Protein AF-A0AA43D2K3-F1 (afdb_monomer)

Radius of gyration: 28.08 Å; Cα contacts (8 Å, |Δi|>4): 32; chains: 1; bounding box: 37×28×92 Å

Sequence (91 aa):
MKRKRYTLAVMAAAVHAATAHAQVSSNNAAPVTLQEVVVTGNPLGSELFDLAAPVSVLGGQDLFLQRKSTLGETLESLPGVSTTGFGPNVG

Secondary structure (DSSP, 8-state):
---SSSHHHHHHHHHHTT----------PPP--PPP----S-TT---TTT--S------HHHHHHH--SSHHHHHTTSTT------BTTB-

Solvent-accessible surface area (backbone atoms only — not comparable to full-atom values): 6487 Å² total; per-residue (Å²): 143,90,87,76,75,64,66,63,60,56,56,58,57,61,64,68,72,71,75,74,80,81,80,80,83,79,76,82,68,76,86,80,83,76,79,90,79,88,85,72,96,62,92,82,71,68,53,80,86,70,46,96,60,98,80,86,88,80,50,74,70,60,35,64,74,46,59,56,94,28,63,31,66,37,44,48,84,42,90,95,49,84,68,76,66,86,53,90,83,41,54

pLDDT: mean 74.66, std 13.62, range [45.25, 94.56]

Mean predicted aligned error: 17.59 Å

Structure (mmCIF, N/CA/C/O backbone):
data_AF-A0AA43D2K3-F1
#
_entry.id   AF-A0AA43D2K3-F1
#
loop_
_atom_site.group_PDB
_atom_site.id
_atom_site.type_symbol
_atom_site.label_atom_id
_atom_site.label_alt_id
_atom_site.label_comp_id
_atom_site.label_asym_id
_atom_site.label_entity_id
_atom_site.label_seq_id
_atom_site.pdbx_PDB_ins_code
_atom_site.Cartn_x
_atom_site.Cartn_y
_atom_site.Cartn_z
_atom_site.occupancy
_atom_site.B_iso_or_equiv
_atom_site.auth_seq_id
_atom_site.auth_comp_id
_atom_site.auth_asym_id
_atom_site.auth_atom_id
_atom_site.pdbx_PDB_model_num
ATOM 1 N N . MET A 1 1 ? -22.169 1.508 69.395 1.00 45.25 1 MET A N 1
ATOM 2 C CA . MET A 1 1 ? -22.968 1.940 68.218 1.00 45.25 1 MET A CA 1
ATOM 3 C C . MET A 1 1 ? -22.080 2.684 67.207 1.00 45.25 1 MET A C 1
ATOM 5 O O . MET A 1 1 ? -21.832 3.864 67.397 1.00 45.25 1 MET A O 1
ATOM 9 N N . LYS A 1 2 ? -21.547 2.022 66.162 1.00 51.94 2 LYS A N 1
ATOM 10 C CA . LYS A 1 2 ? -20.675 2.642 65.126 1.00 51.94 2 LYS A CA 1
ATOM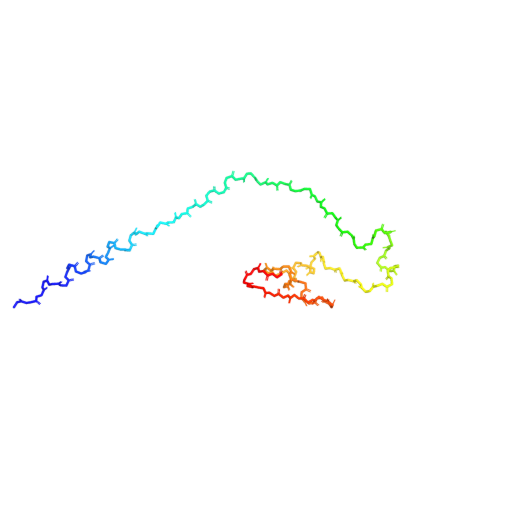 11 C C . LYS A 1 2 ? -20.962 2.066 63.718 1.00 51.94 2 LYS A C 1
ATOM 13 O O . LYS A 1 2 ? -20.075 1.504 63.096 1.00 51.94 2 LYS A O 1
ATOM 18 N N . ARG A 1 3 ? -22.206 2.147 63.219 1.00 52.38 3 ARG A N 1
ATOM 19 C CA . ARG A 1 3 ? -22.595 1.556 61.909 1.00 52.38 3 ARG A CA 1
ATOM 20 C C . ARG A 1 3 ? -23.146 2.551 60.875 1.00 52.38 3 ARG A C 1
ATOM 22 O O . ARG A 1 3 ? -23.794 2.137 59.928 1.00 52.38 3 ARG A O 1
ATOM 29 N N . LYS A 1 4 ? -22.930 3.862 61.045 1.00 54.06 4 LYS A N 1
ATOM 30 C CA . LYS A 1 4 ? -23.638 4.893 60.250 1.00 54.06 4 LYS A CA 1
ATOM 31 C C . LYS A 1 4 ? -22.740 5.810 59.403 1.00 54.06 4 LYS A C 1
ATOM 33 O O . LYS A 1 4 ? -23.222 6.792 58.863 1.00 54.06 4 LYS A O 1
ATOM 38 N N . ARG A 1 5 ? -21.434 5.524 59.294 1.00 56.16 5 ARG A N 1
ATOM 39 C CA . ARG A 1 5 ? -20.470 6.395 58.581 1.00 56.16 5 ARG A CA 1
ATOM 40 C C . ARG A 1 5 ? -20.206 5.998 57.122 1.00 56.16 5 ARG A C 1
ATOM 42 O O . ARG A 1 5 ? -19.720 6.823 56.364 1.00 56.16 5 ARG A O 1
ATOM 49 N N . TYR A 1 6 ? -20.557 4.777 56.720 1.00 56.06 6 TYR A N 1
ATOM 50 C CA . TYR A 1 6 ? -20.256 4.257 55.378 1.00 56.06 6 TYR A CA 1
ATOM 51 C C . TYR A 1 6 ? -21.344 4.561 54.338 1.00 56.06 6 TYR A C 1
ATOM 53 O O . TYR A 1 6 ? -21.071 4.541 53.145 1.00 56.06 6 TYR A O 1
ATOM 61 N N . THR A 1 7 ? -22.560 4.908 54.771 1.00 59.19 7 THR A N 1
ATOM 62 C CA . THR A 1 7 ? -23.681 5.208 53.864 1.00 59.19 7 THR A CA 1
ATOM 63 C C . THR A 1 7 ? -23.488 6.513 53.091 1.00 59.19 7 THR A C 1
ATOM 65 O O . THR A 1 7 ? -23.964 6.625 51.967 1.00 59.19 7 THR A O 1
ATOM 68 N N .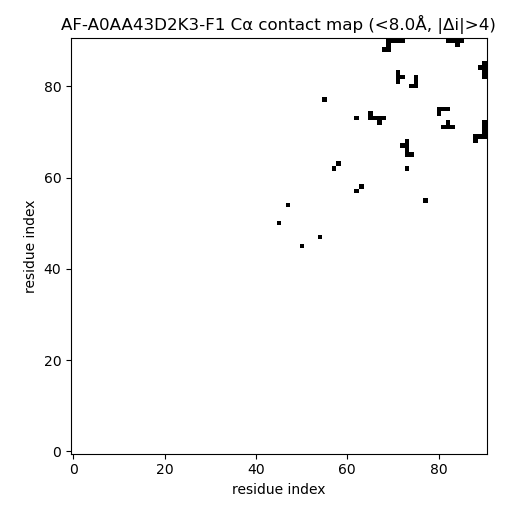 LEU A 1 8 ? -22.758 7.485 53.652 1.00 56.16 8 LEU A N 1
ATOM 69 C CA . LEU A 1 8 ? -22.489 8.759 52.976 1.00 56.16 8 LEU A CA 1
ATOM 70 C C . LEU A 1 8 ? -21.438 8.611 51.860 1.00 56.16 8 LEU A C 1
ATOM 72 O O . LEU A 1 8 ? -21.548 9.255 50.822 1.00 56.16 8 LEU A O 1
ATOM 76 N N . ALA A 1 9 ? -20.462 7.715 52.043 1.00 57.84 9 ALA A N 1
ATOM 77 C CA . ALA A 1 9 ? -19.420 7.447 51.050 1.00 57.84 9 ALA A CA 1
ATOM 78 C C . ALA A 1 9 ? -19.970 6.740 49.797 1.00 57.84 9 ALA A C 1
ATOM 80 O O . ALA A 1 9 ? -19.537 7.032 48.686 1.00 57.84 9 ALA A O 1
ATOM 81 N N . VAL A 1 10 ? -20.970 5.865 49.960 1.00 59.16 10 VAL A N 1
ATOM 82 C CA . VAL A 1 10 ? -21.616 5.163 48.835 1.00 59.16 10 VAL A CA 1
ATOM 83 C C . VAL A 1 10 ? -22.437 6.125 47.965 1.00 59.16 10 VAL A C 1
ATOM 85 O O . VAL A 1 10 ? -22.435 5.997 46.744 1.00 59.16 10 VAL A O 1
ATOM 88 N N . MET A 1 11 ? -23.071 7.140 48.563 1.00 57.47 11 MET A N 1
ATOM 89 C CA . MET A 1 11 ? -23.824 8.151 47.808 1.00 57.47 11 MET A CA 1
ATOM 90 C C . MET A 1 11 ? -22.919 9.079 46.983 1.00 57.47 11 MET A C 1
ATOM 92 O O . MET A 1 11 ? -23.291 9.468 45.880 1.00 57.47 11 MET A O 1
ATOM 96 N N . ALA A 1 12 ? -21.713 9.392 47.466 1.00 57.41 12 ALA A N 1
ATOM 97 C CA . ALA A 1 12 ? -20.762 10.229 46.729 1.00 57.41 12 ALA A CA 1
ATOM 98 C C . ALA A 1 12 ? -20.195 9.533 45.474 1.00 57.41 12 ALA A C 1
ATOM 100 O O . ALA A 1 12 ? -19.975 10.187 44.454 1.00 57.41 12 ALA A O 1
ATOM 101 N N . ALA A 1 13 ? -20.011 8.209 45.519 1.00 57.94 13 ALA A N 1
ATOM 102 C CA . ALA A 1 13 ? -19.554 7.423 44.370 1.00 57.94 13 ALA A CA 1
ATOM 103 C C . ALA A 1 13 ? -20.624 7.309 43.265 1.00 57.94 13 ALA A C 1
ATOM 105 O O . ALA A 1 13 ? -20.288 7.312 42.083 1.00 57.94 13 ALA A O 1
ATOM 106 N N . ALA A 1 14 ? -21.910 7.274 43.633 1.00 56.69 14 ALA A N 1
ATOM 107 C CA . ALA A 1 14 ? -23.013 7.187 42.674 1.00 56.69 14 ALA A CA 1
ATOM 108 C C . ALA A 1 14 ? -23.184 8.466 41.831 1.00 56.69 14 ALA A C 1
ATOM 110 O O . ALA A 1 14 ? -23.588 8.390 40.674 1.00 56.69 14 ALA A O 1
ATOM 111 N N . VAL A 1 15 ? -22.832 9.636 42.377 1.00 58.06 15 VAL A N 1
ATOM 112 C CA . VAL A 1 15 ? -22.930 10.921 41.659 1.00 58.06 15 VAL A CA 1
ATOM 113 C C . VAL A 1 15 ? -21.810 11.090 40.622 1.00 58.06 15 VAL A C 1
ATOM 115 O O . VAL A 1 15 ? -22.031 11.712 39.588 1.00 58.06 15 VAL A O 1
ATOM 118 N N . HIS A 1 16 ? -20.633 10.493 40.839 1.00 51.50 16 HIS A N 1
ATOM 119 C CA . HIS A 1 16 ? -19.503 10.588 39.899 1.00 51.50 16 HIS A CA 1
ATOM 120 C C . HIS A 1 16 ? -19.655 9.722 38.636 1.00 51.50 16 HIS A C 1
ATOM 122 O O . HIS A 1 16 ? -19.012 10.002 37.630 1.00 51.50 16 HIS A O 1
ATOM 128 N N . ALA A 1 17 ? -20.496 8.683 38.656 1.00 54.12 17 ALA A N 1
ATOM 129 C CA . ALA A 1 17 ? -20.684 7.793 37.505 1.00 54.12 17 ALA A CA 1
ATOM 130 C C . ALA A 1 17 ? -21.615 8.372 36.418 1.00 54.12 17 ALA A C 1
ATOM 132 O O . ALA A 1 17 ? -21.695 7.821 35.323 1.00 54.12 17 ALA A O 1
ATOM 133 N N . ALA A 1 18 ? -22.329 9.467 36.706 1.00 57.38 18 ALA A N 1
ATOM 134 C CA . ALA A 1 18 ? -23.384 9.991 35.837 1.00 57.38 18 ALA A CA 1
ATOM 135 C C . ALA A 1 18 ? -22.912 11.031 34.802 1.00 57.38 18 ALA A C 1
ATOM 137 O O . ALA A 1 18 ? -23.689 11.415 33.931 1.00 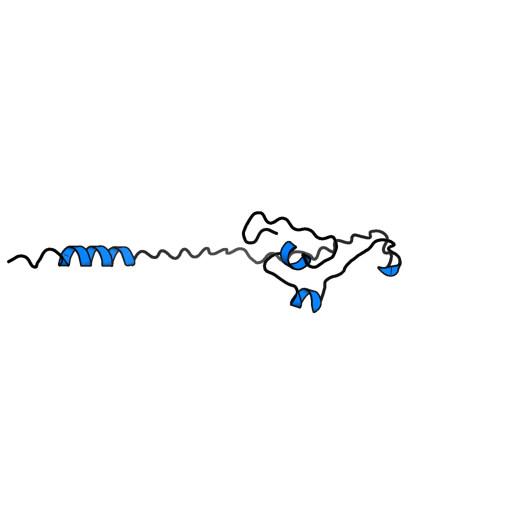57.38 18 ALA A O 1
ATOM 138 N N . THR A 1 19 ? -21.658 11.490 34.847 1.00 61.97 19 THR A N 1
ATOM 139 C CA . THR A 1 19 ? -21.146 12.518 33.923 1.00 61.97 19 THR A CA 1
ATOM 140 C C . THR A 1 19 ? -20.372 11.903 32.757 1.00 61.97 19 THR A C 1
ATOM 142 O O . THR A 1 19 ? -19.197 12.199 32.548 1.00 61.97 19 THR A O 1
ATOM 145 N N . ALA A 1 20 ? -21.020 11.034 31.982 1.00 62.41 20 ALA A N 1
ATOM 146 C CA . ALA A 1 20 ? -20.521 10.633 30.668 1.00 62.41 20 ALA A CA 1
ATOM 147 C C . ALA A 1 20 ? -21.029 11.638 29.621 1.00 62.41 20 ALA A C 1
ATOM 149 O O . ALA A 1 20 ? -22.097 11.466 29.038 1.00 62.41 20 ALA A O 1
ATOM 150 N N . HIS A 1 21 ? -20.281 12.720 29.391 1.00 66.62 21 HIS A N 1
ATOM 151 C CA . HIS A 1 21 ? -20.551 13.618 28.267 1.00 66.62 21 HIS A CA 1
ATOM 152 C C . HIS A 1 21 ? -20.030 12.984 26.971 1.00 66.62 21 HIS A C 1
ATOM 154 O O . HIS A 1 21 ? -18.864 13.142 26.612 1.00 66.62 21 HIS A O 1
ATOM 160 N N . ALA A 1 22 ? -20.899 12.266 26.257 1.00 64.88 22 ALA A N 1
ATOM 161 C CA . ALA A 1 22 ? -20.652 11.895 24.868 1.00 64.88 22 ALA A CA 1
ATOM 162 C C . ALA A 1 22 ? -20.776 13.154 23.996 1.00 64.88 22 ALA A C 1
ATOM 164 O O . ALA A 1 22 ? -21.869 13.668 23.767 1.00 64.88 22 ALA A O 1
ATOM 165 N N . GLN A 1 23 ? -19.643 13.685 23.547 1.00 74.69 23 GLN A N 1
ATOM 166 C CA . GLN A 1 23 ? -19.598 14.786 22.589 1.00 74.69 23 GLN A CA 1
ATOM 167 C C . GLN A 1 23 ? -19.776 14.220 21.176 1.00 74.69 23 GLN A C 1
ATOM 169 O O . GLN A 1 23 ? -18.933 13.476 20.681 1.00 74.69 23 GLN A O 1
ATOM 174 N N . VAL A 1 24 ? -20.906 14.541 20.544 1.00 68.44 24 VAL A N 1
ATOM 175 C CA . VAL A 1 24 ? -21.157 14.226 19.134 1.00 68.44 24 VAL A CA 1
ATOM 176 C C . VAL A 1 24 ? -20.568 15.357 18.300 1.00 68.44 24 VAL A C 1
ATOM 178 O O . VAL A 1 24 ? -21.111 16.460 18.261 1.00 68.44 24 VAL A O 1
ATOM 181 N N . SER A 1 25 ? -19.447 15.089 17.636 1.00 71.50 25 SER A N 1
ATOM 182 C CA . SER A 1 25 ? -18.893 15.991 16.627 1.00 71.50 25 SER A CA 1
ATOM 183 C C . SER A 1 25 ? -19.734 15.889 15.359 1.00 71.50 25 SER A C 1
ATOM 185 O O . SER A 1 25 ? -19.484 15.047 14.498 1.00 71.50 25 SER A O 1
ATOM 187 N N . SER A 1 26 ? -20.755 16.735 15.245 1.00 66.81 26 SER A N 1
ATOM 188 C CA . SER A 1 26 ? -21.520 16.891 14.008 1.00 66.81 26 SER A CA 1
ATOM 189 C C . SER A 1 26 ? -20.657 17.596 12.962 1.00 66.81 26 SER A C 1
ATOM 191 O O . SER A 1 26 ? -20.704 18.817 12.820 1.00 66.81 26 SER A O 1
ATOM 193 N N . ASN A 1 27 ? -19.848 16.833 12.226 1.00 73.81 27 ASN A N 1
ATOM 194 C CA . ASN A 1 27 ? -19.193 17.329 11.022 1.00 73.81 27 ASN A CA 1
ATOM 195 C C . ASN A 1 27 ? -20.248 17.453 9.911 1.00 73.81 27 ASN A C 1
ATOM 197 O O . ASN A 1 27 ? -20.437 16.538 9.117 1.00 73.81 27 ASN A O 1
ATOM 201 N N . ASN A 1 28 ? -20.976 18.572 9.896 1.00 70.12 28 ASN A N 1
ATOM 202 C CA . ASN A 1 28 ? -22.048 18.857 8.935 1.00 70.12 28 ASN A CA 1
ATOM 203 C C . ASN A 1 28 ? -21.513 19.332 7.566 1.00 70.12 28 ASN A C 1
ATOM 205 O O . ASN A 1 28 ? -22.171 20.093 6.857 1.00 70.12 28 ASN A O 1
ATOM 209 N N . ALA A 1 29 ? -20.284 18.946 7.218 1.00 78.44 29 ALA A N 1
ATOM 210 C CA . ALA A 1 29 ? -19.720 19.21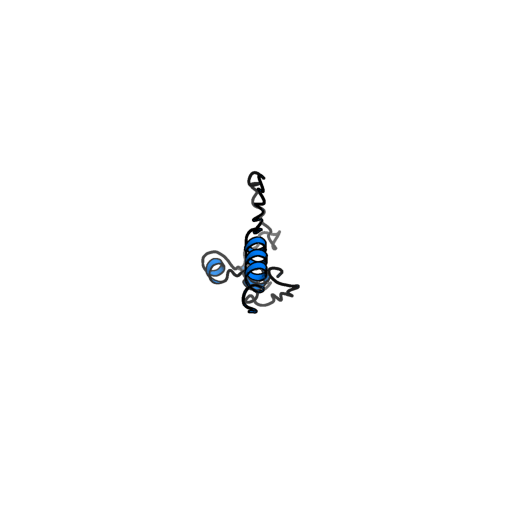8 5.909 1.00 78.44 29 ALA A CA 1
ATOM 211 C C . ALA A 1 29 ? -20.379 18.284 4.888 1.00 78.44 29 ALA A C 1
ATOM 213 O O . ALA A 1 29 ? -20.365 17.063 5.051 1.00 78.44 29 ALA A O 1
ATOM 214 N N . ALA A 1 30 ? -20.952 18.858 3.829 1.00 78.50 30 ALA A N 1
ATOM 215 C CA . ALA A 1 30 ? -21.392 18.070 2.688 1.00 78.50 30 ALA A CA 1
ATOM 216 C C . ALA A 1 30 ? -20.185 17.291 2.121 1.00 78.50 30 ALA A C 1
ATOM 218 O O . ALA A 1 30 ? -19.092 17.862 2.035 1.00 78.50 30 ALA A O 1
ATOM 219 N N . PRO A 1 31 ? -20.345 16.008 1.751 1.00 78.94 31 PRO A N 1
ATOM 220 C CA . PRO A 1 31 ? -19.255 15.227 1.182 1.00 78.94 31 PRO A CA 1
ATOM 221 C C . PRO A 1 31 ? -18.735 15.909 -0.088 1.00 78.94 31 PRO A C 1
ATOM 223 O O . PRO A 1 31 ? -19.474 16.114 -1.050 1.00 78.94 31 PRO A O 1
ATOM 226 N N . VAL A 1 32 ? -17.456 16.286 -0.074 1.00 82.88 32 VAL A N 1
ATOM 227 C CA . VAL A 1 32 ? -16.780 16.888 -1.225 1.00 82.88 32 VAL A CA 1
ATOM 228 C C . VAL A 1 32 ? -16.448 15.778 -2.215 1.00 82.88 32 VAL A C 1
ATOM 230 O O . VAL A 1 32 ? -15.660 14.884 -1.916 1.00 82.88 32 VAL A O 1
ATOM 233 N N . THR A 1 33 ? -17.044 15.833 -3.402 1.00 83.75 33 THR A N 1
ATOM 234 C CA . THR A 1 33 ? -16.693 14.940 -4.508 1.00 83.75 33 THR A CA 1
ATOM 235 C C . THR A 1 33 ? -15.438 15.471 -5.193 1.00 83.75 33 THR A C 1
ATOM 237 O O . THR A 1 33 ? -15.482 16.502 -5.867 1.00 83.75 33 THR A O 1
ATOM 240 N N . LEU A 1 34 ? -14.311 14.790 -4.994 1.00 86.75 34 LEU A N 1
ATOM 241 C CA . LEU A 1 34 ? -13.061 15.087 -5.690 1.00 86.75 34 LEU A CA 1
ATOM 242 C C . LEU A 1 34 ? -13.122 14.552 -7.125 1.00 86.75 34 LEU A C 1
ATOM 244 O O . LEU A 1 34 ? -13.726 13.510 -7.378 1.00 86.75 34 LEU A O 1
ATOM 248 N N . GLN A 1 35 ? -12.491 15.264 -8.057 1.00 86.38 35 GLN A N 1
ATOM 249 C CA . GLN A 1 35 ? -12.261 14.732 -9.399 1.00 86.38 35 GLN A CA 1
ATOM 250 C C . GLN A 1 35 ? -11.192 13.638 -9.335 1.00 86.38 35 GLN A C 1
ATOM 252 O O . GLN A 1 35 ? -10.249 13.735 -8.546 1.00 86.38 35 GLN A O 1
ATOM 257 N N . GLU A 1 36 ? -11.341 12.602 -10.158 1.00 82.44 36 GLU A N 1
ATOM 258 C CA . GLU A 1 36 ? -10.332 11.555 -10.290 1.00 82.44 36 GLU A CA 1
ATOM 259 C C . GLU A 1 36 ? -9.041 12.149 -10.868 1.00 82.44 36 GLU A C 1
ATOM 261 O O . GLU A 1 36 ? -9.057 12.815 -11.903 1.00 82.44 36 GLU A O 1
ATOM 266 N N . VAL A 1 37 ? -7.920 11.918 -10.183 1.00 85.50 37 VAL A N 1
ATOM 267 C CA . VAL A 1 37 ? -6.591 12.336 -10.636 1.00 85.50 37 VAL A CA 1
ATOM 268 C C . VAL A 1 37 ? -5.773 11.085 -10.921 1.00 85.50 37 VAL A C 1
ATOM 270 O O . VAL A 1 37 ? -5.422 10.345 -10.003 1.00 85.50 37 VAL A O 1
ATOM 273 N N . VAL A 1 38 ? -5.445 10.865 -12.194 1.00 80.25 38 VAL A N 1
ATOM 274 C CA . VAL A 1 38 ? -4.563 9.773 -12.621 1.00 80.25 38 VAL A CA 1
ATOM 275 C C . VAL A 1 38 ? -3.120 10.273 -12.609 1.00 80.25 38 VAL A C 1
ATOM 277 O O . VAL A 1 38 ? -2.755 11.164 -13.375 1.00 80.25 38 VAL A O 1
ATOM 280 N N . VAL A 1 39 ? -2.287 9.694 -11.745 1.00 80.88 39 VAL A N 1
ATOM 281 C CA . VAL A 1 39 ? -0.845 9.970 -11.684 1.00 80.88 39 VAL A CA 1
ATOM 282 C C . VAL A 1 39 ? -0.112 8.814 -12.359 1.00 80.88 39 VAL A C 1
ATOM 284 O O . VAL A 1 39 ? -0.125 7.695 -11.853 1.00 80.88 39 VAL A O 1
ATOM 287 N N . THR A 1 40 ? 0.514 9.072 -13.510 1.00 74.38 40 THR A N 1
ATOM 288 C CA . THR A 1 40 ? 1.334 8.082 -14.229 1.00 74.38 40 THR A CA 1
ATOM 289 C C . THR A 1 40 ? 2.822 8.371 -14.057 1.00 74.38 40 THR A C 1
ATOM 291 O O . THR A 1 40 ? 3.257 9.517 -14.155 1.00 74.38 40 THR A O 1
ATOM 294 N N . GLY A 1 41 ? 3.613 7.321 -13.827 1.00 73.69 41 GLY A N 1
ATOM 295 C CA . GLY A 1 41 ? 5.077 7.395 -13.826 1.00 73.69 41 GLY A CA 1
ATOM 296 C C . GLY A 1 41 ? 5.693 7.387 -15.229 1.00 73.69 41 GLY A C 1
ATOM 297 O O . GLY A 1 41 ? 6.885 7.644 -15.371 1.00 73.69 41 GLY A O 1
ATOM 298 N N . ASN A 1 42 ? 4.894 7.105 -16.264 1.00 69.19 42 ASN A N 1
ATOM 299 C CA . ASN A 1 42 ? 5.336 7.082 -17.652 1.00 69.19 42 ASN A CA 1
ATOM 300 C C . ASN A 1 42 ? 4.629 8.175 -18.474 1.00 69.19 42 ASN A C 1
ATOM 302 O O . ASN A 1 42 ? 3.523 7.947 -18.972 1.00 69.19 42 ASN A O 1
ATOM 306 N N . PRO A 1 43 ? 5.250 9.354 -18.651 1.00 68.44 43 PRO A N 1
ATOM 307 C CA . PRO A 1 43 ? 4.654 10.451 -19.409 1.00 68.44 43 PRO A CA 1
ATOM 308 C C . PRO A 1 43 ? 4.691 10.236 -20.932 1.00 68.44 43 PRO A C 1
ATOM 310 O O . PRO A 1 43 ? 4.098 11.027 -21.660 1.00 68.44 43 PRO A O 1
ATOM 313 N N . LEU A 1 44 ? 5.389 9.203 -21.425 1.00 74.50 44 LEU A N 1
ATOM 314 C CA . LEU A 1 44 ? 5.566 8.928 -22.857 1.00 74.50 44 LEU A CA 1
ATOM 315 C C . LEU A 1 44 ? 4.603 7.860 -23.399 1.00 74.50 44 LEU A C 1
ATOM 317 O O . LEU A 1 44 ? 4.583 7.625 -24.603 1.00 74.50 44 LEU A O 1
ATOM 321 N N . GLY A 1 45 ? 3.795 7.236 -22.536 1.00 63.47 45 GLY A N 1
ATOM 322 C CA . GLY A 1 45 ? 2.747 6.298 -22.950 1.00 63.47 45 GLY A CA 1
ATOM 323 C C . GLY A 1 45 ? 3.241 4.937 -23.449 1.00 63.47 45 GLY A C 1
ATOM 324 O O . GLY A 1 45 ? 2.459 4.202 -24.040 1.00 63.47 45 GLY A O 1
ATOM 325 N N . SER A 1 46 ? 4.510 4.583 -23.226 1.00 67.62 46 SER A N 1
ATOM 326 C CA . SER A 1 46 ? 4.996 3.215 -23.444 1.00 67.62 46 SER A CA 1
ATOM 327 C C . SER A 1 46 ? 4.231 2.201 -22.581 1.00 67.62 46 SER A C 1
ATOM 329 O O . SER A 1 46 ? 4.009 2.406 -21.383 1.00 67.62 46 SER A O 1
ATOM 331 N N . GLU A 1 47 ? 3.842 1.088 -23.197 1.00 68.44 47 GLU A N 1
ATOM 332 C CA . GLU 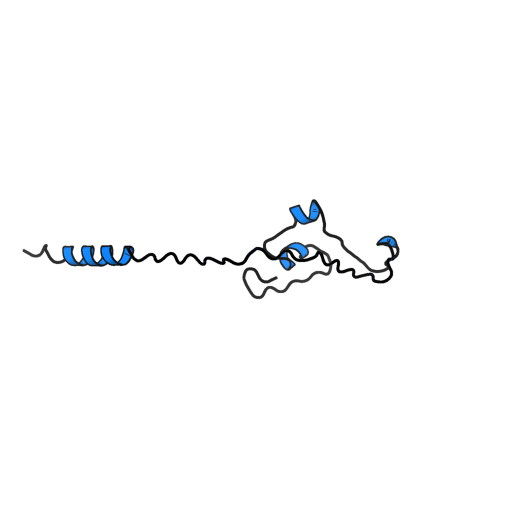A 1 47 ? 3.238 -0.045 -22.499 1.00 68.44 47 GLU A CA 1
ATOM 333 C C . GLU A 1 47 ? 4.196 -0.601 -21.435 1.00 68.44 47 GLU A C 1
ATOM 335 O O . GLU A 1 47 ? 5.411 -0.403 -21.503 1.00 68.44 47 GLU A O 1
ATOM 340 N N . LEU A 1 48 ? 3.661 -1.336 -20.455 1.00 61.00 48 LEU A N 1
ATOM 341 C CA . LEU A 1 48 ? 4.450 -1.900 -19.348 1.00 61.00 48 LEU A CA 1
ATOM 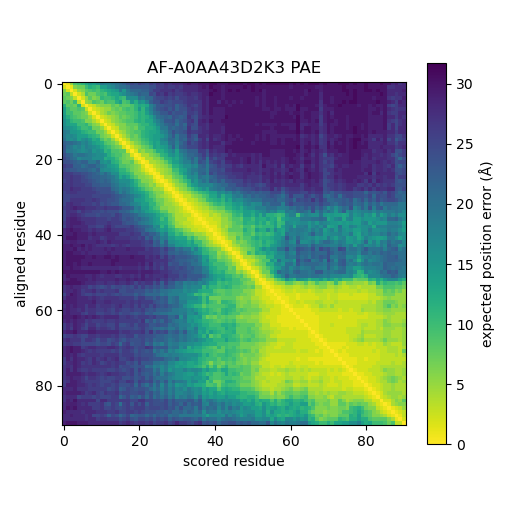342 C C . LEU A 1 48 ? 5.671 -2.710 -19.837 1.00 61.00 48 LEU A C 1
ATOM 344 O O . LEU A 1 48 ? 6.695 -2.753 -19.163 1.00 61.00 48 LEU A O 1
ATOM 348 N N . PHE A 1 49 ? 5.550 -3.328 -21.016 1.00 60.50 49 PHE A N 1
ATOM 349 C CA . PHE A 1 49 ? 6.584 -4.138 -21.665 1.00 60.50 49 PHE A CA 1
ATOM 350 C C . PHE A 1 49 ? 7.663 -3.322 -22.398 1.00 60.50 49 PHE A C 1
ATOM 352 O O . PHE A 1 49 ? 8.748 -3.846 -22.632 1.00 60.50 49 PHE A O 1
ATOM 359 N N . ASP A 1 50 ? 7.389 -2.056 -22.729 1.00 63.38 50 ASP A N 1
ATOM 360 C CA . ASP A 1 50 ? 8.348 -1.119 -23.337 1.00 63.38 50 ASP A CA 1
ATOM 361 C C . ASP A 1 50 ? 9.138 -0.325 -22.279 1.00 63.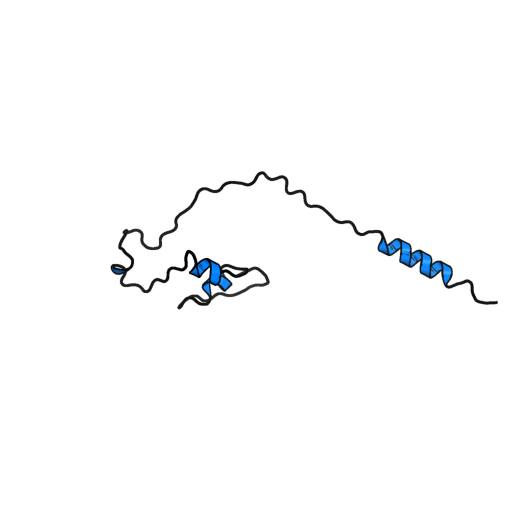38 50 ASP A C 1
ATOM 363 O O . ASP A 1 50 ? 10.115 0.362 -22.595 1.00 63.38 50 ASP A O 1
ATOM 367 N N . LEU A 1 51 ? 8.741 -0.412 -21.004 1.00 62.44 51 LEU A N 1
ATOM 368 C CA . LEU A 1 51 ? 9.512 0.114 -19.884 1.00 62.44 51 LEU A CA 1
ATOM 369 C C . LEU A 1 51 ? 10.627 -0.871 -19.513 1.00 62.44 51 LEU A C 1
ATOM 371 O O . LEU A 1 51 ? 10.388 -1.925 -18.936 1.00 62.44 51 LEU A O 1
ATOM 375 N N . ALA A 1 52 ? 11.883 -0.489 -19.750 1.00 66.06 52 ALA A N 1
ATOM 376 C CA . ALA A 1 52 ? 13.055 -1.247 -19.294 1.00 66.06 52 ALA A CA 1
ATOM 377 C C . ALA A 1 52 ? 13.265 -1.217 -17.758 1.00 66.06 52 ALA A C 1
ATOM 379 O O . ALA A 1 52 ? 14.286 -1.696 -17.264 1.00 66.06 52 ALA A O 1
ATOM 380 N N . ALA A 1 53 ? 12.333 -0.629 -17.000 1.00 68.06 53 ALA A N 1
ATOM 381 C CA . ALA A 1 53 ? 12.405 -0.484 -15.551 1.00 68.06 53 ALA A CA 1
ATOM 382 C C . ALA A 1 53 ? 11.447 -1.467 -14.850 1.00 68.06 53 ALA A C 1
ATOM 384 O O . ALA A 1 53 ? 10.323 -1.654 -15.315 1.00 68.06 53 ALA A O 1
ATOM 385 N N . PRO A 1 54 ? 11.846 -2.069 -13.714 1.00 76.19 54 PRO A N 1
ATOM 386 C CA . PRO A 1 54 ? 10.963 -2.932 -12.938 1.00 76.19 54 PRO A CA 1
ATOM 387 C C . PRO A 1 54 ? 9.795 -2.118 -12.366 1.00 76.19 54 PRO A C 1
ATOM 389 O O . PRO A 1 54 ? 10.002 -1.198 -11.575 1.00 76.19 54 PRO A O 1
ATOM 392 N N . VAL A 1 55 ? 8.568 -2.467 -12.754 1.00 79.88 55 VAL A N 1
ATOM 393 C CA . VAL A 1 55 ? 7.327 -1.851 -12.261 1.00 79.88 55 VAL A CA 1
ATOM 394 C C . VAL A 1 55 ? 6.386 -2.919 -11.706 1.00 79.88 55 VAL A C 1
ATOM 396 O O . VAL A 1 55 ? 6.310 -4.026 -12.234 1.00 79.88 55 VAL A O 1
ATOM 399 N N . SER A 1 56 ? 5.666 -2.586 -10.633 1.00 86.00 56 SER A N 1
ATOM 400 C CA . SER A 1 56 ? 4.670 -3.459 -10.004 1.00 86.00 56 SER A CA 1
ATOM 401 C C . SER A 1 56 ? 3.327 -2.741 -9.942 1.00 86.00 56 SER A C 1
ATOM 403 O O . SER A 1 56 ? 3.262 -1.596 -9.498 1.00 86.00 56 SER A O 1
ATOM 405 N N . VAL A 1 57 ? 2.256 -3.415 -10.365 1.00 87.81 57 VAL A N 1
ATOM 406 C CA . VAL A 1 57 ? 0.887 -2.881 -10.351 1.00 87.81 57 VAL A CA 1
ATOM 407 C C . VAL A 1 57 ? 0.050 -3.712 -9.385 1.00 87.81 57 VAL A C 1
ATOM 409 O O . VAL A 1 57 ? -0.093 -4.915 -9.576 1.00 87.81 57 VAL A O 1
ATOM 412 N N . LEU A 1 58 ? -0.505 -3.069 -8.354 1.00 90.50 58 LEU A N 1
ATOM 413 C CA . LEU A 1 58 ? -1.428 -3.687 -7.400 1.00 90.50 58 LEU A CA 1
ATOM 414 C C . LEU A 1 58 ? -2.823 -3.086 -7.591 1.00 90.50 58 LEU A C 1
ATOM 416 O O . LEU A 1 58 ? -3.031 -1.899 -7.349 1.00 90.50 58 LEU A O 1
ATOM 420 N N . GLY A 1 59 ? -3.782 -3.898 -8.036 1.00 93.25 59 GLY A N 1
ATOM 421 C CA . GLY A 1 59 ? -5.126 -3.434 -8.378 1.00 93.25 59 GLY A CA 1
ATOM 422 C C . GLY A 1 59 ? -6.189 -4.518 -8.228 1.00 93.25 59 GLY A C 1
ATOM 423 O O . GLY A 1 59 ? -5.887 -5.675 -7.944 1.00 93.25 59 GLY A O 1
ATOM 424 N N . GLY A 1 60 ? -7.454 -4.133 -8.409 1.00 93.94 60 GLY A N 1
ATOM 425 C CA . GLY A 1 60 ? -8.590 -5.057 -8.430 1.00 93.94 60 GLY A CA 1
ATOM 426 C C . GLY A 1 60 ? -8.669 -5.974 -7.203 1.00 93.94 60 GLY A C 1
ATOM 427 O O . GLY A 1 60 ? -8.667 -5.515 -6.060 1.00 93.94 60 GLY A O 1
ATOM 428 N N . GLN A 1 61 ? -8.754 -7.278 -7.464 1.00 94.56 61 GLN A N 1
ATOM 429 C CA . GLN A 1 61 ? -8.883 -8.325 -6.446 1.00 94.56 61 GLN A CA 1
ATOM 430 C C . GLN A 1 61 ? -7.634 -8.400 -5.555 1.00 94.56 61 GLN A C 1
ATOM 432 O O . GLN A 1 61 ? -7.754 -8.540 -4.341 1.00 94.56 61 GLN A O 1
ATOM 437 N N . ASP A 1 62 ? -6.444 -8.245 -6.138 1.00 91.44 62 ASP A N 1
ATOM 438 C CA . ASP A 1 62 ? -5.180 -8.346 -5.405 1.00 91.44 62 ASP A CA 1
ATOM 4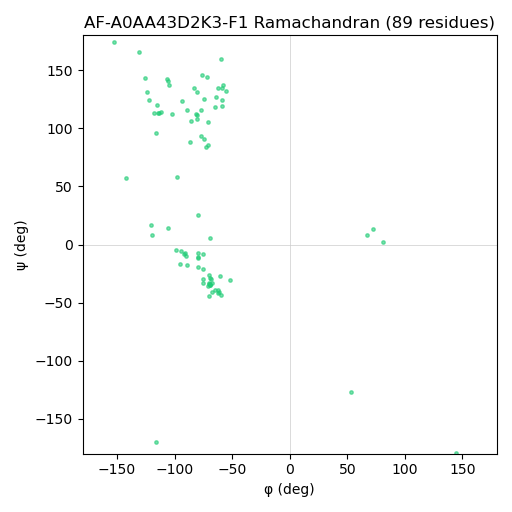39 C C . ASP A 1 62 ? -5.022 -7.187 -4.419 1.00 91.44 62 ASP A C 1
ATOM 441 O O . ASP A 1 62 ? -4.657 -7.398 -3.262 1.00 91.44 62 ASP A O 1
ATOM 445 N N . LEU A 1 63 ? -5.408 -5.973 -4.830 1.00 94.12 63 LEU A N 1
ATOM 446 C CA . LEU A 1 63 ? -5.467 -4.827 -3.922 1.00 94.12 63 LEU A CA 1
ATOM 447 C C . LEU A 1 63 ? -6.476 -5.062 -2.795 1.00 94.12 63 LEU A C 1
ATOM 449 O O . LEU A 1 63 ? -6.200 -4.737 -1.644 1.00 94.12 63 LEU A O 1
ATOM 453 N N . PHE A 1 64 ? -7.644 -5.632 -3.102 1.00 93.81 64 PHE A N 1
ATOM 454 C CA . PHE A 1 64 ? -8.657 -5.914 -2.087 1.00 93.81 64 PHE A CA 1
ATOM 455 C C . PHE A 1 64 ? -8.148 -6.894 -1.023 1.00 93.81 64 PHE A C 1
ATOM 457 O O . PHE A 1 64 ? -8.408 -6.693 0.164 1.00 93.81 64 PHE A O 1
ATOM 464 N N . LEU A 1 65 ? -7.407 -7.919 -1.444 1.00 94.12 65 LEU A N 1
ATOM 465 C CA . LEU A 1 65 ? -6.820 -8.917 -0.553 1.00 94.12 65 LEU A CA 1
ATOM 466 C C . LEU A 1 65 ? -5.669 -8.356 0.290 1.00 94.12 65 LEU A C 1
ATOM 468 O O . LEU A 1 65 ? -5.512 -8.755 1.441 1.00 94.12 65 LEU A O 1
ATOM 472 N N . GLN A 1 66 ? -4.871 -7.442 -0.266 1.00 92.19 66 GLN A N 1
ATOM 473 C CA . GLN A 1 66 ? -3.692 -6.881 0.404 1.00 92.19 66 GLN A CA 1
ATOM 474 C C . GLN A 1 66 ? -3.972 -5.591 1.189 1.00 92.19 66 GLN A C 1
ATOM 476 O O . GLN A 1 66 ? -3.105 -5.135 1.932 1.00 92.19 66 GLN A O 1
ATOM 481 N N . ARG A 1 67 ? -5.170 -5.003 1.065 1.00 92.12 67 ARG A N 1
ATOM 482 C CA . ARG A 1 67 ? -5.548 -3.755 1.744 1.00 92.12 67 ARG A CA 1
ATOM 483 C C . ARG A 1 67 ? -5.436 -3.881 3.265 1.00 92.12 67 ARG A C 1
ATOM 485 O O . ARG A 1 67 ? -6.115 -4.699 3.885 1.00 92.12 67 ARG A O 1
ATOM 492 N N . LYS A 1 68 ? -4.653 -2.983 3.862 1.00 91.25 68 LYS A N 1
ATOM 493 C CA . LYS A 1 68 ? -4.480 -2.829 5.312 1.00 91.25 68 LYS A CA 1
ATOM 494 C C . LYS A 1 68 ? -4.976 -1.462 5.794 1.00 91.25 68 LYS A C 1
ATOM 496 O O . LYS A 1 68 ? -5.676 -0.756 5.069 1.00 91.25 68 LYS A O 1
ATOM 501 N N . SER A 1 69 ? -4.678 -1.128 7.050 1.00 91.31 69 SER A N 1
ATOM 502 C CA . SER A 1 69 ? -5.137 0.107 7.688 1.00 91.31 69 SER A CA 1
ATOM 503 C C . SER A 1 69 ? -4.459 1.344 7.102 1.00 91.31 69 SER A C 1
ATOM 505 O O . SER A 1 69 ? -5.044 2.426 7.140 1.00 91.31 69 SER A O 1
ATOM 507 N N . THR A 1 70 ? -3.249 1.198 6.553 1.00 90.12 70 THR A N 1
ATOM 508 C CA . THR A 1 70 ? -2.520 2.294 5.908 1.00 90.12 70 THR A CA 1
ATOM 509 C C . THR A 1 70 ? -1.976 1.914 4.524 1.00 90.12 70 THR A C 1
ATOM 511 O O . THR A 1 70 ? -1.957 0.740 4.132 1.00 90.12 70 THR A O 1
ATOM 514 N N . LEU A 1 71 ? -1.565 2.919 3.740 1.00 89.50 71 LEU A N 1
ATOM 515 C CA . LEU A 1 71 ? -1.046 2.707 2.385 1.00 89.50 71 LEU A CA 1
ATOM 516 C C . LEU A 1 71 ? 0.328 2.036 2.411 1.00 89.50 71 LEU A C 1
ATOM 518 O O . LEU A 1 71 ? 0.538 1.081 1.672 1.00 89.50 71 LEU A O 1
ATOM 522 N N . GLY A 1 72 ? 1.235 2.474 3.282 1.00 89.38 72 GLY A N 1
ATOM 523 C CA . GLY A 1 72 ? 2.547 1.854 3.441 1.00 89.38 72 GLY A CA 1
ATOM 524 C C . GLY A 1 72 ? 2.443 0.390 3.838 1.00 89.38 72 GLY A C 1
ATOM 525 O O . GLY A 1 72 ? 3.103 -0.442 3.229 1.00 89.38 72 GLY A O 1
ATOM 526 N N . GLU A 1 73 ? 1.547 0.055 4.770 1.00 89.38 73 GLU A N 1
ATOM 527 C CA . GLU A 1 73 ? 1.283 -1.336 5.149 1.00 89.38 73 GLU A CA 1
ATOM 528 C C . GLU A 1 73 ? 0.742 -2.170 3.973 1.00 89.38 73 GLU A C 1
ATOM 530 O O . GLU A 1 73 ? 1.101 -3.340 3.819 1.00 89.38 73 GLU A O 1
ATOM 535 N N . THR A 1 74 ? -0.134 -1.579 3.152 1.00 92.31 74 THR A N 1
ATOM 536 C CA . THR A 1 74 ? -0.728 -2.228 1.969 1.00 92.31 74 THR A CA 1
ATOM 537 C C . THR A 1 74 ? 0.316 -2.487 0.878 1.00 92.31 74 THR A C 1
ATOM 539 O O . THR A 1 74 ? 0.227 -3.482 0.167 1.00 92.31 74 THR A O 1
ATOM 542 N N . LEU A 1 75 ? 1.316 -1.611 0.746 1.00 92.12 75 LEU A N 1
ATOM 543 C CA . LEU A 1 75 ? 2.363 -1.700 -0.276 1.00 92.12 75 LEU A CA 1
ATOM 544 C C . LEU A 1 75 ? 3.638 -2.414 0.213 1.00 92.12 75 LEU A C 1
ATOM 546 O O . LEU A 1 75 ? 4.532 -2.662 -0.588 1.00 92.12 75 LEU A O 1
ATOM 550 N N . GLU A 1 76 ? 3.729 -2.773 1.496 1.00 89.75 76 GLU A N 1
ATOM 551 C CA . GLU A 1 76 ? 4.929 -3.330 2.145 1.00 89.75 76 GLU A CA 1
ATOM 552 C C . GLU A 1 76 ? 5.414 -4.658 1.538 1.00 89.75 76 GLU A C 1
ATOM 554 O O . GLU A 1 76 ? 6.599 -4.976 1.585 1.00 89.75 76 GLU A O 1
ATOM 559 N N . SER A 1 77 ? 4.515 -5.442 0.937 1.00 87.88 77 SER A N 1
ATOM 560 C CA . SER A 1 77 ? 4.879 -6.687 0.250 1.00 87.88 77 SER A CA 1
ATOM 561 C C . SER A 1 77 ? 5.446 -6.475 -1.155 1.00 87.88 77 SER A C 1
ATOM 563 O O . SER A 1 77 ? 5.873 -7.444 -1.785 1.00 87.88 77 SER A O 1
ATOM 565 N N . LEU A 1 78 ? 5.424 -5.244 -1.678 1.00 91.12 78 LEU A N 1
ATOM 566 C CA . LEU A 1 78 ? 5.941 -4.950 -3.008 1.00 91.12 78 LEU A CA 1
ATOM 567 C C . LEU A 1 78 ? 7.472 -4.802 -2.971 1.00 91.12 78 LEU A C 1
ATOM 569 O O . LEU A 1 78 ? 8.006 -4.049 -2.152 1.00 91.12 78 LEU A O 1
ATOM 573 N N . PRO A 1 79 ? 8.208 -5.476 -3.874 1.00 88.75 79 PRO A N 1
ATOM 574 C CA . PRO A 1 79 ? 9.658 -5.345 -3.950 1.00 88.75 79 PRO A CA 1
ATOM 575 C C . PRO A 1 79 ? 10.099 -3.889 -4.130 1.00 88.75 79 PRO A C 1
ATOM 577 O O . PRO A 1 79 ? 9.594 -3.180 -4.998 1.00 88.75 79 PRO A O 1
ATOM 580 N N . GLY A 1 80 ? 11.074 -3.455 -3.329 1.00 88.12 80 GLY A N 1
ATOM 581 C CA . GLY A 1 80 ? 11.614 -2.093 -3.393 1.00 88.12 80 GLY A CA 1
ATOM 582 C C . GLY A 1 80 ? 10.781 -1.032 -2.666 1.00 88.12 80 GLY A C 1
ATOM 583 O O . GLY A 1 80 ? 11.171 0.134 -2.677 1.00 88.12 80 GLY A O 1
ATOM 584 N N . VAL A 1 81 ? 9.680 -1.412 -2.009 1.00 88.19 81 VAL A N 1
ATOM 585 C CA . VAL A 1 81 ? 8.914 -0.525 -1.128 1.00 88.19 81 VAL A CA 1
ATOM 586 C C . VAL A 1 81 ? 9.395 -0.692 0.311 1.00 88.19 81 VAL A C 1
ATOM 588 O O . VAL A 1 81 ? 9.361 -1.785 0.867 1.00 88.19 81 VAL A O 1
ATOM 591 N N . SER A 1 82 ? 9.812 0.414 0.924 1.00 87.25 82 SER A N 1
ATOM 592 C CA . SER A 1 82 ? 10.115 0.494 2.355 1.00 87.25 82 SER A CA 1
ATOM 593 C C . SER A 1 82 ? 9.240 1.575 2.975 1.00 87.25 82 SER A C 1
ATOM 595 O O . SER A 1 82 ? 9.276 2.720 2.526 1.00 87.25 82 SER A O 1
ATOM 597 N N . THR A 1 83 ? 8.472 1.232 4.008 1.00 82.44 83 THR A N 1
ATOM 598 C CA . THR A 1 83 ? 7.689 2.200 4.787 1.00 82.44 83 THR A CA 1
ATOM 599 C C . THR A 1 83 ? 8.327 2.428 6.158 1.00 82.44 83 THR A C 1
ATOM 601 O O . THR A 1 83 ? 8.870 1.509 6.770 1.00 82.44 83 THR A O 1
ATOM 604 N N . THR A 1 84 ? 8.297 3.669 6.642 1.00 81.25 84 THR A N 1
ATOM 605 C CA . THR A 1 84 ? 8.709 4.024 8.005 1.00 81.25 84 THR A CA 1
ATOM 606 C C . THR A 1 84 ? 7.507 4.600 8.733 1.00 81.25 84 THR A C 1
ATOM 608 O O . THR A 1 84 ? 7.028 5.678 8.381 1.00 81.25 84 THR A O 1
ATOM 611 N N . GLY A 1 85 ? 7.019 3.886 9.744 1.00 78.94 85 GLY A N 1
ATOM 612 C CA . GLY A 1 85 ? 5.876 4.321 10.539 1.00 78.94 85 GLY A CA 1
ATOM 613 C C . GLY A 1 85 ? 6.282 5.298 11.643 1.00 78.94 85 GLY A C 1
ATOM 614 O O . GLY A 1 85 ? 7.235 5.051 12.381 1.00 78.94 85 GLY A O 1
ATOM 615 N N . PHE A 1 86 ? 5.526 6.385 11.792 1.00 78.25 86 PHE A N 1
ATOM 616 C CA . PHE A 1 86 ? 5.692 7.370 12.874 1.00 78.25 86 PHE A CA 1
ATOM 617 C C . PHE A 1 86 ? 4.592 7.277 13.953 1.00 78.25 86 PHE A C 1
ATOM 619 O O . PHE A 1 86 ? 4.433 8.190 14.760 1.00 78.25 86 PHE A O 1
ATOM 626 N N . GLY A 1 87 ? 3.819 6.183 13.976 1.00 73.12 87 GLY A N 1
ATOM 627 C CA . GLY A 1 87 ? 2.707 5.969 14.906 1.00 73.12 87 GLY A CA 1
ATOM 628 C C . GLY A 1 87 ? 1.517 5.216 14.287 1.00 73.12 87 GLY A C 1
ATOM 629 O O . GLY A 1 87 ? 1.559 4.840 13.117 1.00 73.12 87 GLY A O 1
ATOM 630 N N . PRO A 1 88 ? 0.437 4.988 15.056 1.00 74.12 88 PRO A N 1
ATOM 631 C CA . PRO A 1 88 ? -0.768 4.326 14.558 1.00 74.12 88 PRO A CA 1
ATOM 632 C C . PRO A 1 88 ? -1.425 5.135 13.430 1.00 74.12 88 PRO A C 1
ATOM 634 O O . PRO A 1 88 ? -1.610 6.343 13.568 1.00 74.12 88 PRO A O 1
ATOM 637 N N . ASN A 1 89 ? -1.827 4.463 12.349 1.00 70.50 89 ASN A N 1
ATOM 638 C CA . ASN A 1 89 ? -2.439 5.048 11.145 1.00 70.50 89 ASN A CA 1
ATOM 639 C C . ASN A 1 89 ? -1.534 5.960 10.293 1.00 70.50 89 ASN A C 1
ATOM 641 O O . ASN A 1 89 ? -2.034 6.589 9.361 1.00 70.50 89 ASN A O 1
ATOM 645 N N . VAL A 1 90 ? -0.228 6.042 10.575 1.00 62.84 90 VAL A N 1
ATOM 646 C CA . VAL A 1 90 ? 0.729 6.768 9.726 1.00 62.84 90 VAL A CA 1
ATOM 647 C C . VAL A 1 90 ? 1.720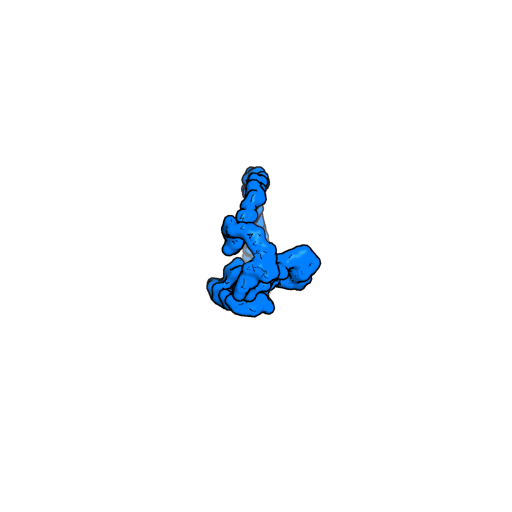 5.786 9.099 1.00 62.84 90 VAL A C 1
ATOM 649 O O . VAL A 1 90 ? 2.507 5.151 9.798 1.00 62.84 90 VAL A O 1
ATOM 652 N N . GLY A 1 91 ? 1.650 5.647 7.774 1.00 60.56 91 GLY A N 1
ATOM 653 C CA . GLY A 1 91 ? 2.468 4.719 6.991 1.00 60.56 91 GLY A CA 1
ATOM 654 C C . GLY A 1 91 ? 1.961 4.568 5.575 1.00 60.56 91 GLY A C 1
ATOM 655 O O . GLY A 1 91 ? 0.761 4.258 5.409 1.00 60.56 91 GLY A O 1
#

Foldseek 3Di:
DPDPDVVVVVVVVVVVVPPPPPDDPPPVDDDDDDDDDDDDPDPPPDDPVRDPDDDDDQDDPRLVVQDDLEPLSSCVPPPPRDDDDPDPSRD